Protein AF-A0A3N5DUE3-F1 (afdb_monomer)

Solvent-accessible surface area (backbone atoms only — not comparable to full-atom values): 6978 Å² total; per-residue (Å²): 133,87,74,95,60,56,72,67,57,49,49,55,54,52,50,53,54,47,49,72,77,53,72,57,60,100,86,51,79,59,93,73,44,73,70,58,54,53,49,50,52,51,32,42,78,70,57,53,31,42,81,47,55,20,80,81,81,61,50,80,41,84,41,58,48,85,56,76,86,59,90,47,72,46,64,84,83,56,55,58,101,80,61,75,77,82,76,71,89,76,82,87,80,94,86,82,79,93,82,91,89,84,132

Secondary structure (DSSP, 8-state):
------HHHHHHHHHHHHHHHSPPPTTPPPSS-HHHHHHHHHHHHTTSEEEEE-TTT--EEEEEGGGTTS----TTTS--TT---------------------

pLDDT: mean 76.57, std 19.99, range [33.69, 94.06]

InterPro domains:
  IPR007944 Flagellar transcriptional activator FlhC [PF05280] (3-86)

Radius of gyration: 19.61 Å; Cα contacts (8 Å, |Δi|>4): 59; chains: 1; bounding box: 41×41×53 Å

Nearest PDB structures (foldseek):
  2avu-assembly1_E  TM=8.827E-01  e=1.218E-05  Escherichia coli
  8j56-assembly1_F  TM=8.330E-01  e=8.454E-05  Cupriavidus necator
  8byq-assembly1_F  TM=3.002E-01  e=2.656E+00  Sus scrofa

Structure (mmCIF, N/CA/C/O backbone):
data_AF-A0A3N5DUE3-F1
#
_entry.id   AF-A0A3N5DUE3-F1
#
loop_
_atom_site.group_PDB
_atom_site.id
_atom_site.type_symbol
_atom_site.label_atom_id
_atom_site.label_alt_id
_atom_site.label_comp_id
_atom_site.label_asym_id
_atom_site.label_entity_id
_atom_site.label_seq_id
_atom_site.pdbx_PDB_ins_code
_atom_site.Cartn_x
_atom_site.Cartn_y
_atom_site.Cartn_z
_atom_site.occupancy
_atom_site.B_iso_or_equiv
_atom_site.auth_seq_id
_atom_site.auth_comp_id
_atom_site.auth_asym_id
_atom_site.auth_atom_id
_atom_site.pdbx_PDB_model_num
ATOM 1 N N . LYS A 1 1 ? -2.887 -20.158 8.662 1.00 39.19 1 LYS A N 1
ATOM 2 C CA . LYS A 1 1 ? -2.277 -20.070 10.013 1.00 39.19 1 LYS A CA 1
ATOM 3 C C . LYS A 1 1 ? -1.412 -18.821 10.041 1.00 39.19 1 LYS A C 1
ATOM 5 O O . LYS A 1 1 ? -0.401 -18.804 9.357 1.00 39.19 1 LYS A O 1
ATOM 10 N N . THR A 1 2 ? -1.833 -17.771 10.736 1.00 50.38 2 THR A N 1
ATOM 11 C CA . THR A 1 2 ? -0.990 -16.600 10.991 1.00 50.38 2 THR A CA 1
ATOM 12 C C . THR A 1 2 ? 0.006 -16.975 12.088 1.00 50.38 2 THR A C 1
ATOM 14 O O . THR A 1 2 ? -0.372 -17.229 13.227 1.00 50.38 2 THR A O 1
ATOM 17 N N . GLU A 1 3 ? 1.272 -17.142 11.710 1.00 66.31 3 GLU A N 1
ATOM 18 C CA . GLU A 1 3 ? 2.386 -17.314 12.647 1.00 66.31 3 GLU A CA 1
ATOM 19 C C . GLU A 1 3 ? 2.515 -16.030 13.486 1.00 66.31 3 GLU A C 1
ATOM 21 O O . GLU A 1 3 ? 2.437 -14.928 12.942 1.00 66.31 3 GLU A O 1
ATOM 26 N N . ASN A 1 4 ? 2.673 -16.155 14.807 1.00 68.75 4 ASN A N 1
ATOM 27 C CA . ASN A 1 4 ? 2.830 -15.015 15.714 1.00 68.75 4 ASN A CA 1
ATOM 28 C C . ASN A 1 4 ? 4.270 -14.471 15.614 1.00 68.75 4 ASN A C 1
ATOM 30 O O . ASN A 1 4 ? 5.099 -14.721 16.487 1.00 68.75 4 ASN A O 1
ATOM 34 N N . CYS A 1 5 ? 4.598 -13.816 14.498 1.00 73.56 5 CYS A N 1
ATOM 35 C CA . CYS A 1 5 ? 5.910 -13.207 14.262 1.00 73.56 5 CYS A CA 1
ATOM 36 C C . CYS A 1 5 ? 5.978 -11.792 14.841 1.00 73.56 5 CYS A C 1
ATOM 38 O O . CYS A 1 5 ? 4.969 -11.087 14.927 1.00 73.56 5 CYS A O 1
ATOM 40 N N . ARG A 1 6 ? 7.193 -11.312 15.134 1.00 87.88 6 ARG A N 1
ATOM 41 C CA . ARG A 1 6 ? 7.390 -9.887 15.436 1.00 87.88 6 ARG A CA 1
ATOM 42 C C . ARG A 1 6 ? 6.994 -9.040 14.210 1.00 87.88 6 ARG A C 1
ATOM 44 O O . ARG A 1 6 ? 7.235 -9.474 13.082 1.00 87.88 6 ARG A O 1
ATOM 51 N N . PRO A 1 7 ? 6.469 -7.808 14.379 1.00 85.56 7 PRO A N 1
ATOM 52 C CA . PRO A 1 7 ? 6.022 -6.973 13.254 1.00 85.56 7 PRO A CA 1
ATOM 53 C C . PRO A 1 7 ? 7.088 -6.762 12.166 1.00 85.56 7 PRO A C 1
ATOM 55 O O . PRO A 1 7 ? 6.789 -6.756 10.971 1.00 85.56 7 PRO A O 1
ATOM 58 N N . ILE A 1 8 ? 8.354 -6.641 12.576 1.00 90.19 8 ILE A N 1
ATOM 59 C CA . ILE A 1 8 ? 9.488 -6.505 11.657 1.00 90.19 8 ILE A CA 1
ATOM 60 C C . ILE A 1 8 ? 9.714 -7.774 10.825 1.00 90.19 8 ILE A C 1
ATOM 62 O O . ILE A 1 8 ? 9.917 -7.688 9.619 1.00 90.19 8 ILE A O 1
ATOM 66 N N . GLU A 1 9 ? 9.610 -8.955 11.436 1.00 91.75 9 GLU A N 1
ATOM 67 C CA . GLU A 1 9 ? 9.784 -10.241 10.755 1.00 91.75 9 GLU A CA 1
ATOM 68 C C . GLU A 1 9 ? 8.658 -10.478 9.752 1.00 91.75 9 GLU A C 1
ATOM 70 O O . GLU A 1 9 ? 8.919 -10.877 8.618 1.00 91.75 9 GLU A O 1
ATOM 75 N N . ALA A 1 10 ? 7.417 -10.170 10.141 1.00 91.56 10 ALA A N 1
ATOM 76 C CA . ALA A 1 10 ? 6.268 -10.226 9.244 1.00 91.56 10 ALA A CA 1
ATOM 77 C C . ALA A 1 10 ? 6.452 -9.289 8.039 1.00 91.56 10 ALA A C 1
ATOM 79 O O . ALA A 1 10 ? 6.204 -9.695 6.904 1.00 91.56 10 ALA A O 1
ATOM 80 N N . THR A 1 11 ? 6.967 -8.074 8.263 1.00 91.88 11 THR A N 1
ATOM 81 C CA . THR A 1 11 ? 7.226 -7.118 7.176 1.00 91.88 11 THR A CA 1
ATOM 82 C C . THR A 1 11 ? 8.315 -7.611 6.229 1.00 91.88 11 THR A C 1
ATOM 84 O O . THR A 1 11 ? 8.147 -7.550 5.014 1.00 91.88 11 THR A O 1
ATOM 87 N N . VAL A 1 12 ? 9.423 -8.135 6.761 1.00 93.56 12 VAL A N 1
ATOM 88 C CA . VAL A 1 12 ? 10.514 -8.676 5.937 1.00 93.56 12 VAL A CA 1
ATOM 89 C C . VAL A 1 12 ? 10.036 -9.882 5.125 1.00 93.56 12 VAL A C 1
ATOM 91 O O . VAL A 1 12 ? 10.342 -9.965 3.937 1.00 93.56 12 VAL A O 1
ATOM 94 N N . LYS A 1 13 ? 9.256 -10.793 5.726 1.00 93.56 13 LYS A N 1
ATOM 95 C CA . LYS A 1 13 ? 8.661 -11.937 5.015 1.00 93.56 13 LYS A CA 1
ATOM 96 C C . LYS A 1 13 ? 7.727 -11.470 3.891 1.00 93.56 13 LYS A C 1
ATOM 98 O O . LYS A 1 13 ? 7.871 -11.931 2.764 1.00 93.56 13 LYS A O 1
ATOM 103 N N . ALA A 1 14 ? 6.830 -10.522 4.166 1.00 92.94 14 ALA A N 1
ATOM 104 C CA . ALA A 1 14 ? 5.930 -9.964 3.156 1.00 92.94 14 ALA A CA 1
ATOM 105 C C . ALA A 1 14 ? 6.690 -9.266 2.015 1.00 92.94 14 ALA A C 1
ATOM 107 O O . ALA A 1 14 ? 6.339 -9.424 0.849 1.00 92.94 14 ALA A O 1
ATOM 108 N N . TYR A 1 15 ? 7.768 -8.542 2.330 1.00 93.81 15 TYR A N 1
ATOM 109 C CA . TYR A 1 15 ? 8.595 -7.884 1.320 1.00 93.81 15 TYR A CA 1
ATOM 110 C C . TYR A 1 15 ? 9.317 -8.881 0.402 1.00 93.81 15 TYR A C 1
ATOM 112 O O . TYR A 1 15 ? 9.440 -8.626 -0.791 1.00 93.81 15 TYR A O 1
ATOM 120 N N . ARG A 1 16 ? 9.753 -10.036 0.923 1.00 93.44 16 ARG A N 1
ATOM 121 C CA . ARG A 1 16 ? 10.322 -11.109 0.087 1.00 93.44 16 ARG A CA 1
ATOM 122 C C . ARG A 1 16 ? 9.299 -11.645 -0.915 1.00 93.44 16 ARG A C 1
ATOM 124 O O . ARG A 1 16 ? 9.614 -11.712 -2.096 1.00 93.44 16 ARG A O 1
ATOM 131 N N . LEU A 1 17 ? 8.069 -11.911 -0.467 1.00 94.00 17 LEU A N 1
ATOM 132 C CA . LEU A 1 17 ? 6.975 -12.333 -1.355 1.00 94.00 17 LEU A CA 1
ATOM 133 C C . LEU A 1 17 ? 6.674 -11.285 -2.438 1.00 94.00 17 LEU A C 1
ATOM 135 O O . LEU A 1 17 ? 6.402 -11.639 -3.581 1.00 94.00 17 LEU A O 1
ATOM 139 N N . TYR A 1 18 ? 6.760 -9.994 -2.103 1.00 92.94 18 TYR A N 1
ATOM 140 C CA . TYR A 1 18 ? 6.603 -8.917 -3.083 1.00 92.94 18 TYR A CA 1
ATOM 141 C C . TYR A 1 18 ? 7.674 -8.968 -4.186 1.00 92.94 18 TYR A C 1
ATOM 143 O O . TYR A 1 18 ? 7.339 -8.809 -5.357 1.00 92.94 18 TYR A O 1
ATOM 151 N N . LEU A 1 19 ? 8.940 -9.224 -3.839 1.00 91.25 19 LEU A N 1
ATOM 152 C CA . LEU A 1 19 ? 10.020 -9.338 -4.829 1.00 91.25 19 LEU A CA 1
ATOM 153 C C . LEU A 1 19 ? 9.844 -10.557 -5.747 1.00 91.25 19 LEU A C 1
ATOM 155 O O . LEU A 1 19 ? 10.184 -10.484 -6.922 1.00 91.25 19 LEU A O 1
ATOM 159 N N . GLU A 1 20 ? 9.291 -11.656 -5.230 1.00 92.12 20 GLU A N 1
ATOM 160 C CA . GLU A 1 20 ? 8.987 -12.857 -6.021 1.00 92.12 20 GLU A CA 1
ATOM 161 C C . GLU A 1 20 ? 7.831 -12.626 -7.007 1.00 92.12 20 GLU A C 1
ATOM 163 O O . GLU A 1 20 ? 7.868 -13.107 -8.136 1.00 92.12 20 GLU A O 1
ATOM 168 N N . GLN A 1 21 ? 6.802 -11.880 -6.594 1.00 88.94 21 GLN A N 1
ATOM 169 C CA . GLN A 1 21 ? 5.619 -11.594 -7.416 1.00 88.94 21 GLN A CA 1
ATOM 170 C C . GLN A 1 21 ? 5.836 -10.455 -8.419 1.00 88.94 21 GLN A C 1
ATOM 172 O O . GLN A 1 21 ? 5.123 -10.370 -9.418 1.00 88.94 21 GLN A O 1
ATOM 177 N N . CYS A 1 22 ? 6.794 -9.567 -8.149 1.00 85.19 22 CYS A N 1
ATOM 178 C CA . CYS A 1 22 ? 7.125 -8.422 -8.987 1.00 85.19 22 CYS A CA 1
ATOM 179 C C . CYS A 1 22 ? 8.617 -8.464 -9.352 1.00 85.19 22 CYS A C 1
ATOM 181 O O . CYS A 1 22 ? 9.404 -7.683 -8.806 1.00 85.19 22 CYS A O 1
ATOM 183 N N . PRO A 1 23 ? 9.021 -9.393 -10.242 1.00 79.38 23 PRO A N 1
ATOM 184 C CA . PRO A 1 23 ? 10.403 -9.491 -10.674 1.00 79.38 23 PRO A CA 1
ATOM 185 C C . PRO A 1 23 ? 10.788 -8.210 -11.415 1.00 79.38 23 PRO A C 1
ATOM 187 O O . PRO A 1 23 ? 10.159 -7.821 -12.398 1.00 79.38 23 PRO A O 1
ATOM 190 N N . THR A 1 24 ? 11.822 -7.542 -10.924 1.00 75.69 24 THR A N 1
ATOM 191 C CA . THR A 1 24 ? 12.457 -6.426 -11.620 1.00 75.69 24 THR A CA 1
ATOM 192 C C . THR A 1 24 ? 13.457 -6.959 -12.634 1.00 75.69 24 THR A C 1
ATOM 194 O O . THR A 1 24 ? 14.108 -7.976 -12.381 1.00 75.69 24 THR A O 1
ATOM 197 N N . GLY A 1 25 ? 13.616 -6.264 -13.764 1.00 76.12 25 GLY A N 1
ATOM 198 C CA . GLY A 1 25 ? 14.735 -6.512 -14.670 1.00 76.12 25 GLY A CA 1
ATOM 199 C C . GLY A 1 25 ? 16.072 -6.433 -13.926 1.00 76.12 25 GLY A C 1
ATOM 200 O O . GLY A 1 25 ? 16.169 -5.806 -12.869 1.00 76.12 25 GLY A O 1
ATOM 201 N N . SER A 1 26 ? 17.110 -7.075 -14.464 1.00 69.25 26 SER A N 1
ATOM 202 C CA . SER A 1 26 ? 18.413 -7.255 -13.802 1.00 69.25 26 SER A CA 1
ATOM 203 C C . SER A 1 26 ? 19.104 -5.962 -13.347 1.00 69.25 26 SER A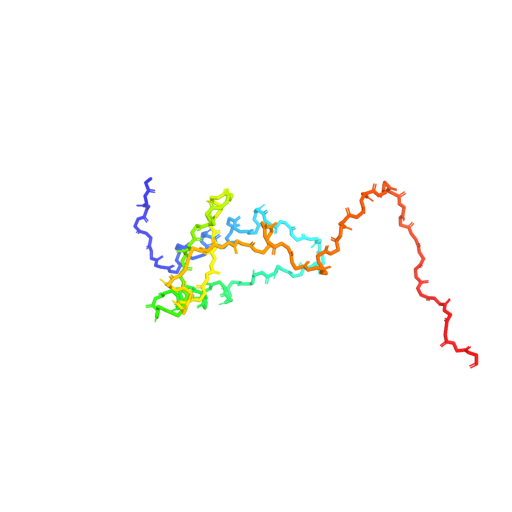 C 1
ATOM 205 O O . SER A 1 26 ? 19.984 -6.037 -12.495 1.00 69.25 26 SER A O 1
ATOM 207 N N . ASP A 1 27 ? 18.705 -4.802 -13.877 1.00 73.19 27 ASP A N 1
ATOM 208 C CA . ASP A 1 27 ? 19.283 -3.489 -13.555 1.00 73.19 27 ASP A CA 1
ATOM 209 C C . ASP A 1 27 ? 18.269 -2.505 -12.931 1.00 73.19 27 ASP A C 1
ATOM 211 O O . ASP A 1 27 ? 18.601 -1.371 -12.592 1.00 73.19 27 ASP A O 1
ATOM 215 N N . GLU A 1 28 ? 17.013 -2.922 -12.736 1.00 80.44 28 GLU A N 1
ATOM 216 C CA . GLU A 1 28 ? 15.956 -2.027 -12.265 1.00 80.44 28 GLU A CA 1
ATOM 217 C C . GLU A 1 28 ? 15.686 -2.169 -10.767 1.00 80.44 28 GLU A C 1
ATOM 219 O O . GLU A 1 28 ? 15.556 -3.256 -10.201 1.00 80.44 28 GLU A O 1
ATOM 224 N N . LYS A 1 29 ? 15.546 -1.024 -10.096 1.00 83.06 29 LYS A N 1
ATOM 225 C CA . LYS A 1 29 ? 15.169 -0.980 -8.684 1.00 83.06 29 LYS A CA 1
ATOM 226 C C . LYS A 1 29 ? 13.688 -1.355 -8.522 1.00 83.06 29 LYS A C 1
ATOM 228 O O . LYS A 1 29 ? 12.857 -0.848 -9.276 1.00 83.06 29 LYS A O 1
ATOM 233 N N . PRO A 1 30 ? 13.307 -2.126 -7.485 1.00 87.31 30 PRO A N 1
ATOM 234 C CA . PRO A 1 30 ? 11.904 -2.410 -7.215 1.00 87.31 30 PRO A CA 1
ATOM 235 C C . PRO A 1 30 ? 11.107 -1.133 -6.982 1.00 87.31 30 PRO A C 1
ATOM 237 O O . PRO A 1 30 ? 11.514 -0.245 -6.225 1.00 87.31 30 PRO A O 1
ATOM 240 N N . VAL A 1 31 ? 9.927 -1.086 -7.605 1.00 89.06 31 VAL A N 1
ATOM 241 C CA . VAL A 1 31 ? 8.966 0.020 -7.497 1.00 89.06 31 VAL A CA 1
ATOM 242 C C . VAL A 1 31 ? 8.675 0.346 -6.026 1.00 89.06 31 VAL A C 1
ATOM 244 O O . VAL A 1 31 ? 8.684 1.512 -5.609 1.00 89.06 31 VAL A O 1
ATOM 247 N N . LEU A 1 32 ? 8.483 -0.694 -5.213 1.00 91.25 32 LEU A N 1
ATOM 248 C CA . LEU A 1 32 ? 8.364 -0.604 -3.766 1.00 91.25 32 LEU A CA 1
ATOM 249 C C . LEU A 1 32 ? 9.652 -1.102 -3.099 1.00 91.25 32 LEU A C 1
ATOM 251 O O . LEU A 1 32 ? 9.969 -2.281 -3.156 1.00 91.25 32 LEU A O 1
ATOM 255 N N . GLY A 1 33 ? 10.383 -0.204 -2.435 1.00 93.00 33 GLY A N 1
ATOM 256 C CA . GLY A 1 33 ? 11.516 -0.572 -1.580 1.00 93.00 33 GLY A CA 1
ATOM 257 C C . GLY A 1 33 ? 11.084 -0.911 -0.148 1.00 93.00 33 GLY A C 1
ATOM 258 O O . GLY A 1 33 ? 10.051 -0.426 0.315 1.00 93.00 33 GLY A O 1
ATOM 259 N N . LEU A 1 34 ? 11.911 -1.660 0.589 1.00 92.50 34 LEU A N 1
ATOM 260 C CA . LEU A 1 3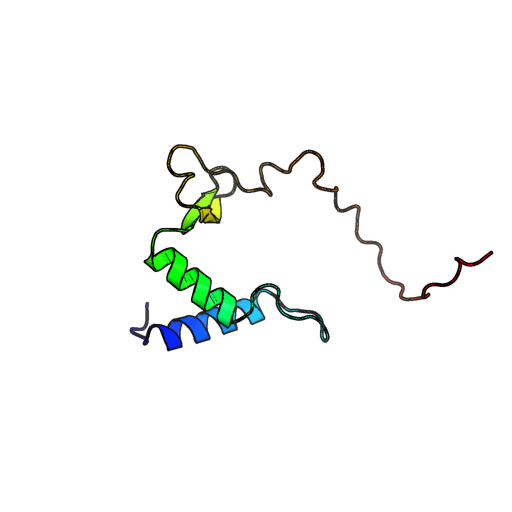4 ? 11.610 -2.111 1.959 1.00 92.50 34 LEU A CA 1
ATOM 261 C C . LEU A 1 34 ? 11.225 -0.963 2.908 1.00 92.50 34 LEU A C 1
ATOM 263 O O . LEU A 1 34 ? 10.214 -1.046 3.602 1.00 92.50 34 LEU A O 1
ATOM 267 N N . THR A 1 35 ? 11.984 0.137 2.905 1.00 92.62 35 THR A N 1
ATOM 268 C CA . THR A 1 35 ? 11.687 1.303 3.754 1.00 92.62 35 THR A CA 1
ATOM 269 C C . THR A 1 35 ? 10.333 1.917 3.409 1.00 92.62 35 THR A C 1
ATOM 271 O O . THR A 1 35 ? 9.574 2.263 4.309 1.00 92.62 35 THR A O 1
ATOM 274 N N . ARG A 1 36 ? 9.985 1.989 2.115 1.00 93.94 36 ARG A N 1
ATOM 275 C CA . ARG A 1 36 ? 8.670 2.482 1.677 1.00 93.94 36 ARG A CA 1
ATOM 276 C C . ARG A 1 36 ? 7.554 1.540 2.128 1.00 93.94 36 ARG A C 1
ATOM 278 O O . ARG A 1 36 ? 6.527 2.021 2.589 1.00 93.94 36 ARG A O 1
ATOM 285 N N . ALA A 1 37 ? 7.762 0.225 2.048 1.00 94.06 37 ALA A N 1
ATOM 286 C CA . ALA A 1 37 ? 6.797 -0.763 2.529 1.00 94.06 37 ALA A CA 1
ATOM 287 C C . ALA A 1 37 ? 6.545 -0.626 4.043 1.00 94.06 37 ALA A C 1
ATOM 289 O O . ALA A 1 37 ? 5.396 -0.615 4.481 1.00 94.06 37 ALA A O 1
ATOM 290 N N . TRP A 1 38 ? 7.601 -0.430 4.840 1.00 93.19 38 TRP A N 1
ATOM 291 C CA . TRP A 1 38 ? 7.466 -0.165 6.275 1.00 93.19 38 TRP A CA 1
ATOM 292 C C . TRP A 1 38 ? 6.722 1.149 6.558 1.00 93.19 38 TRP A C 1
ATOM 294 O O . TRP A 1 38 ? 5.856 1.195 7.430 1.00 93.19 38 TRP A O 1
ATOM 304 N N . THR A 1 39 ? 6.995 2.213 5.797 1.00 93.94 39 THR A N 1
ATOM 305 C CA . THR A 1 39 ? 6.243 3.473 5.905 1.00 93.94 39 THR A CA 1
ATOM 306 C C . THR A 1 39 ? 4.754 3.280 5.606 1.00 93.94 39 THR A C 1
ATOM 308 O O . THR A 1 39 ? 3.924 3.835 6.322 1.00 93.94 39 THR A O 1
ATOM 311 N N . LEU A 1 40 ? 4.391 2.463 4.609 1.00 92.94 40 LEU A N 1
ATOM 312 C CA . LEU A 1 40 ? 2.985 2.157 4.320 1.00 92.94 40 LEU A CA 1
ATOM 313 C C . LEU A 1 40 ? 2.291 1.484 5.510 1.00 92.94 40 LEU A C 1
ATOM 315 O O . LEU A 1 40 ? 1.177 1.869 5.849 1.00 92.94 40 LEU A O 1
ATOM 319 N N . LEU A 1 41 ? 2.952 0.545 6.194 1.00 92.00 41 LEU A N 1
ATOM 320 C CA . LEU A 1 41 ? 2.400 -0.067 7.409 1.00 92.00 41 LEU A CA 1
ATOM 321 C C . LEU A 1 41 ? 2.147 0.971 8.503 1.00 92.00 41 LEU A C 1
ATOM 323 O O . LEU A 1 41 ? 1.081 0.978 9.107 1.00 92.00 41 LEU A O 1
ATOM 327 N N . ARG A 1 42 ? 3.078 1.909 8.705 1.00 91.88 42 ARG A N 1
ATOM 328 C CA . ARG A 1 42 ? 2.877 3.023 9.644 1.00 91.88 42 ARG A CA 1
ATOM 329 C C . ARG A 1 42 ? 1.688 3.903 9.252 1.00 91.88 42 ARG A C 1
ATOM 331 O O . ARG A 1 42 ? 0.942 4.328 10.122 1.00 91.88 42 ARG A O 1
ATOM 338 N N . PHE A 1 43 ? 1.477 4.163 7.964 1.00 93.62 43 PHE A N 1
ATOM 339 C CA . PHE A 1 43 ? 0.315 4.930 7.503 1.00 93.62 43 PHE A CA 1
ATOM 340 C C . PHE A 1 43 ? -1.011 4.195 7.712 1.00 93.62 43 PHE A C 1
ATOM 342 O O . PHE A 1 43 ? -2.022 4.853 7.960 1.00 93.62 43 PHE A O 1
ATOM 349 N N . ILE A 1 44 ? -1.006 2.862 7.639 1.00 91.50 44 ILE A N 1
ATOM 350 C CA . ILE A 1 44 ? -2.156 2.031 8.013 1.00 91.50 44 ILE A CA 1
ATOM 351 C C . ILE A 1 44 ? -2.398 2.136 9.523 1.00 91.50 44 ILE A C 1
ATOM 353 O O . ILE A 1 44 ? -3.521 2.422 9.930 1.00 91.50 44 ILE A O 1
ATOM 357 N N . ASP A 1 45 ? -1.347 1.995 10.341 1.00 90.81 45 ASP A N 1
ATOM 358 C CA . ASP A 1 45 ? -1.423 2.115 11.806 1.00 90.81 45 ASP A CA 1
ATOM 359 C C . ASP A 1 45 ? -1.966 3.495 12.238 1.00 90.81 45 ASP A C 1
ATOM 361 O O . ASP A 1 45 ? -2.734 3.600 13.191 1.00 90.81 45 ASP A O 1
ATOM 365 N N . CYS A 1 46 ? -1.603 4.562 11.516 1.00 93.00 46 CYS A N 1
ATOM 366 C CA . CYS A 1 46 ? -2.090 5.924 11.755 1.00 93.00 46 CYS A CA 1
ATOM 367 C C . CYS A 1 46 ? -3.466 6.227 11.129 1.00 93.00 46 CYS A C 1
ATOM 369 O O . CYS A 1 46 ? -3.965 7.339 11.291 1.00 93.00 46 CYS A O 1
ATOM 371 N N . GLY A 1 47 ? -4.071 5.298 10.380 1.00 89.50 47 GLY A N 1
ATOM 372 C CA . GLY A 1 47 ? -5.367 5.504 9.722 1.00 89.50 47 GLY A CA 1
ATOM 373 C C . GLY A 1 47 ? -5.357 6.504 8.557 1.00 89.50 47 GLY A C 1
ATOM 374 O O . GLY A 1 47 ? -6.416 6.990 8.158 1.00 89.50 47 GLY A O 1
ATOM 375 N N . ILE A 1 48 ? -4.182 6.817 8.000 1.00 91.75 48 ILE A N 1
ATOM 376 C CA . ILE A 1 48 ? -4.016 7.730 6.853 1.00 91.75 48 ILE A CA 1
ATOM 377 C C . ILE A 1 48 ? -4.432 7.026 5.555 1.00 91.75 48 ILE A C 1
ATOM 379 O O . ILE A 1 48 ? -5.076 7.614 4.680 1.00 91.75 48 ILE A O 1
ATOM 383 N N . ILE A 1 49 ? -4.085 5.745 5.447 1.00 92.38 49 ILE A N 1
ATOM 384 C CA . ILE A 1 49 ? -4.449 4.874 4.331 1.00 92.38 49 ILE A CA 1
ATOM 385 C C . ILE A 1 49 ? -5.127 3.612 4.853 1.00 92.38 49 ILE A C 1
ATOM 387 O O . ILE A 1 49 ? -4.914 3.199 5.991 1.00 92.38 49 ILE A O 1
ATOM 391 N N . LYS A 1 50 ? -5.931 2.978 4.006 1.00 91.25 50 LYS A N 1
ATOM 392 C CA . LYS A 1 50 ? -6.625 1.728 4.312 1.00 91.25 50 LYS A CA 1
ATOM 393 C C . LYS A 1 50 ? -6.621 0.796 3.109 1.00 91.25 50 LYS A C 1
ATOM 395 O O . LYS A 1 50 ? -6.484 1.236 1.969 1.00 91.25 50 LYS A O 1
ATOM 400 N N . HIS A 1 51 ? -6.811 -0.489 3.374 1.00 90.88 51 HIS A N 1
ATOM 401 C CA . HIS A 1 51 ? -7.088 -1.473 2.336 1.00 90.88 51 HIS A CA 1
ATOM 402 C C . HIS A 1 51 ? -8.579 -1.426 1.974 1.00 90.88 51 HIS A C 1
ATOM 404 O O . HIS A 1 51 ? -9.435 -1.390 2.858 1.00 90.88 51 HIS A O 1
ATOM 410 N N . THR A 1 52 ? -8.916 -1.363 0.690 1.00 91.25 52 THR A N 1
ATOM 411 C CA . THR A 1 52 ? -10.305 -1.328 0.210 1.00 91.25 52 THR A CA 1
ATOM 412 C C . THR A 1 52 ? -10.425 -2.082 -1.106 1.00 91.25 52 THR A C 1
ATOM 414 O O . THR A 1 52 ? -9.553 -1.994 -1.970 1.00 91.25 52 THR A O 1
ATOM 417 N N . GLU A 1 53 ? -11.513 -2.830 -1.251 1.00 92.38 53 GLU A N 1
ATOM 418 C CA . GLU A 1 53 ? -11.797 -3.623 -2.444 1.00 92.38 53 GLU A CA 1
ATOM 419 C C . GLU A 1 53 ? -12.495 -2.777 -3.514 1.00 92.38 53 GLU A C 1
ATOM 421 O O . GLU A 1 53 ? -13.357 -1.943 -3.221 1.00 92.38 53 GLU A O 1
ATOM 426 N N . CYS A 1 54 ? -12.122 -2.989 -4.774 1.00 91.94 54 CYS A N 1
ATOM 427 C CA . CYS A 1 54 ? -12.796 -2.377 -5.912 1.00 91.94 54 CYS A CA 1
ATOM 428 C C . CYS A 1 54 ? -14.192 -2.9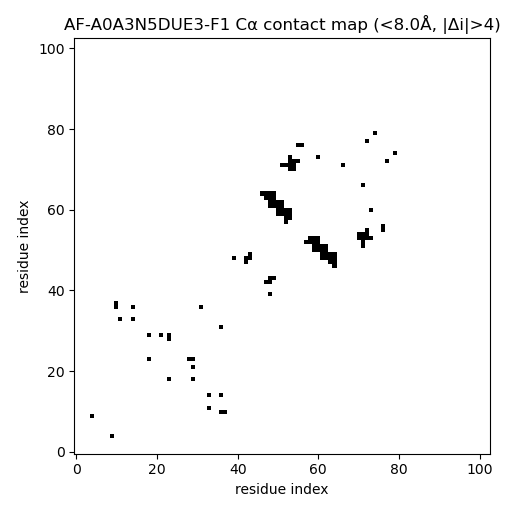86 -6.096 1.00 91.94 54 CYS A C 1
ATOM 430 O O . CYS A 1 54 ? -14.323 -4.202 -6.220 1.00 91.94 54 CYS A O 1
ATOM 432 N N . CYS A 1 55 ? -15.230 -2.155 -6.222 1.00 91.00 55 CYS A N 1
ATOM 433 C CA . CYS A 1 55 ? -16.605 -2.633 -6.417 1.00 91.00 55 CYS A CA 1
ATOM 434 C C . CYS A 1 55 ? -16.865 -3.307 -7.779 1.00 91.00 55 CYS A C 1
ATOM 436 O O . CYS A 1 55 ? -17.948 -3.851 -7.976 1.00 91.00 55 CYS A O 1
ATOM 438 N N . VAL A 1 56 ? -15.915 -3.242 -8.721 1.00 91.25 56 VAL A N 1
ATOM 439 C CA . VAL A 1 56 ? -16.050 -3.805 -10.077 1.00 91.25 56 VAL A CA 1
ATOM 440 C C . VAL A 1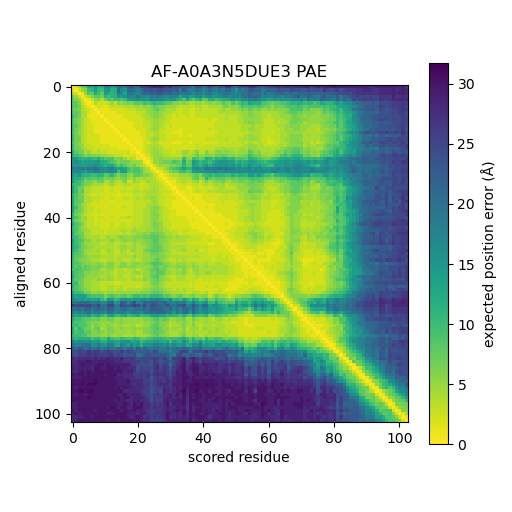 56 ? -15.280 -5.119 -10.214 1.00 91.25 56 VAL A C 1
ATOM 442 O O . VAL A 1 56 ? -15.866 -6.130 -10.580 1.00 91.25 56 VAL A O 1
ATOM 445 N N . CYS A 1 57 ? -13.975 -5.119 -9.915 1.00 94.00 57 CYS A N 1
ATOM 446 C CA . CYS A 1 57 ? -13.125 -6.305 -10.077 1.00 94.00 57 CYS A CA 1
ATOM 447 C C . CYS A 1 57 ? -12.868 -7.088 -8.782 1.00 94.00 57 CYS A C 1
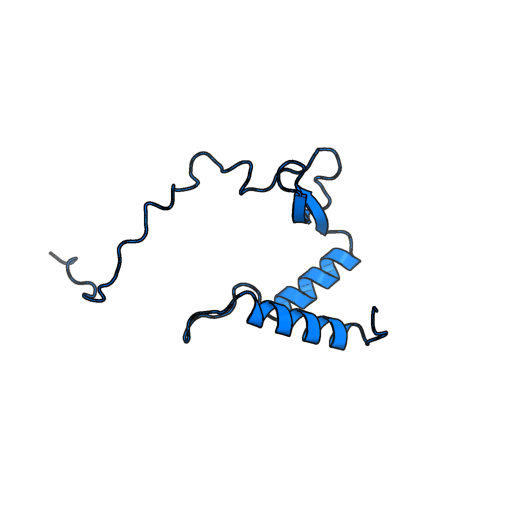ATOM 449 O O . CYS A 1 57 ? -12.274 -8.159 -8.844 1.00 94.00 57 CYS A O 1
ATOM 451 N N . GLY A 1 58 ? -13.242 -6.556 -7.613 1.00 92.19 58 GLY A N 1
ATOM 452 C CA . GLY A 1 58 ? -12.966 -7.180 -6.312 1.00 92.19 58 GLY A CA 1
ATOM 453 C C . GLY A 1 58 ? -11.495 -7.142 -5.874 1.00 92.19 58 GLY A C 1
ATOM 454 O O . GLY A 1 58 ? -1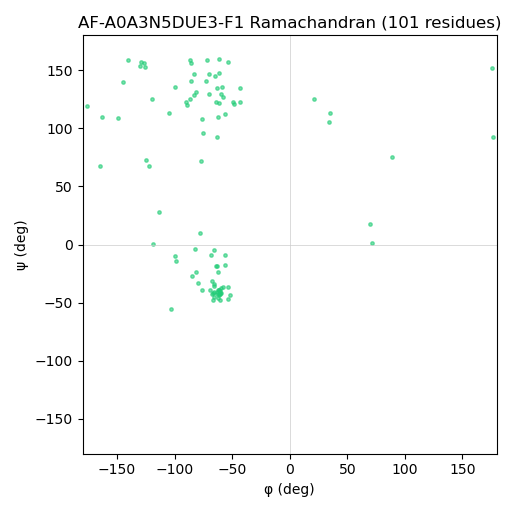1.165 -7.645 -4.808 1.00 92.19 58 GLY A O 1
ATOM 455 N N . GLY A 1 59 ? -10.594 -6.547 -6.663 1.00 93.25 59 GLY A N 1
ATOM 456 C CA . GLY A 1 59 ? -9.181 -6.425 -6.295 1.00 93.25 59 GLY A CA 1
ATOM 457 C C . GLY A 1 59 ? -8.977 -5.542 -5.060 1.00 93.25 59 GLY A C 1
ATOM 458 O O . GLY A 1 59 ? -9.689 -4.551 -4.882 1.00 93.25 59 GLY A O 1
ATOM 459 N N . GLY A 1 60 ? -7.991 -5.888 -4.230 1.00 92.25 60 GLY A N 1
ATOM 460 C CA . GLY A 1 60 ? -7.607 -5.132 -3.039 1.00 92.25 60 GLY A CA 1
ATOM 461 C C . GLY A 1 60 ? -6.604 -4.022 -3.350 1.00 92.25 60 GLY A C 1
ATOM 462 O O . GLY A 1 60 ? -5.551 -4.277 -3.932 1.00 92.25 60 GLY A O 1
ATOM 463 N N . PHE A 1 61 ? -6.923 -2.786 -2.961 1.00 92.12 61 PHE A N 1
ATOM 464 C CA . PHE A 1 61 ? -6.083 -1.613 -3.209 1.00 92.12 61 PHE A CA 1
ATOM 465 C C . PHE A 1 61 ? -5.868 -0.793 -1.936 1.00 92.12 61 PHE A C 1
ATOM 467 O O . PHE A 1 61 ? -6.692 -0.782 -1.020 1.00 92.12 61 PHE A O 1
ATOM 474 N N . VAL A 1 62 ? -4.748 -0.071 -1.895 1.00 91.62 62 VAL A N 1
ATOM 475 C CA . VAL A 1 62 ? -4.432 0.888 -0.834 1.00 91.62 62 VAL A CA 1
ATOM 476 C C . VAL A 1 62 ? -4.992 2.254 -1.222 1.00 91.62 62 VAL A C 1
ATOM 478 O O . VAL A 1 62 ? -4.614 2.810 -2.252 1.00 91.62 62 VAL A O 1
ATOM 481 N N . VAL A 1 63 ? 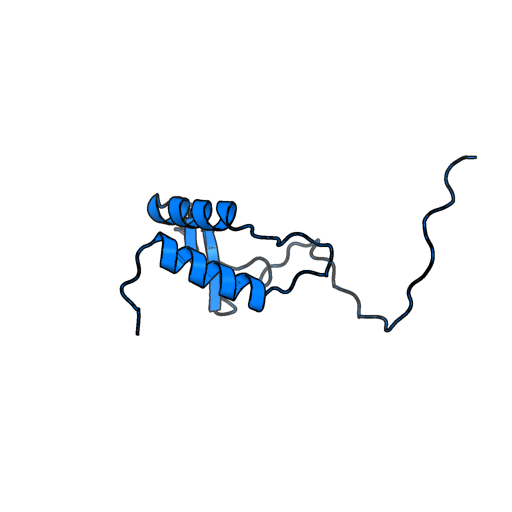-5.886 2.797 -0.396 1.00 90.69 63 VAL A N 1
ATOM 482 C CA . VAL A 1 63 ? -6.582 4.070 -0.639 1.00 90.69 63 VAL A CA 1
ATOM 483 C C . VAL A 1 63 ? -6.398 5.020 0.537 1.00 90.69 63 VAL A C 1
ATOM 485 O O . VAL A 1 63 ? -6.233 4.578 1.675 1.00 90.69 63 VAL A O 1
ATOM 488 N N . THR A 1 64 ? -6.450 6.329 0.293 1.00 89.31 64 THR A N 1
ATOM 489 C CA . THR A 1 64 ? -6.456 7.315 1.382 1.00 89.31 64 THR A CA 1
ATOM 490 C C . THR A 1 64 ? -7.790 7.271 2.133 1.00 89.31 64 THR A C 1
ATOM 492 O O . THR A 1 64 ? -8.849 6.991 1.562 1.00 89.31 64 THR A O 1
ATOM 495 N N . SER A 1 65 ? -7.751 7.528 3.441 1.00 81.75 65 SER A N 1
ATOM 496 C CA . SER A 1 65 ? -8.917 7.410 4.332 1.00 81.75 65 SER A CA 1
ATOM 497 C C . SER A 1 65 ? -10.074 8.363 3.970 1.00 81.75 65 SER A C 1
ATOM 499 O O . SER A 1 65 ? -11.247 8.068 4.226 1.00 81.75 65 SER A O 1
ATOM 501 N N . GLU A 1 66 ? -9.769 9.465 3.276 1.00 71.06 66 GLU A N 1
ATOM 502 C CA . GLU A 1 66 ? -10.741 10.476 2.833 1.00 71.06 66 GLU A CA 1
ATOM 503 C C . GLU A 1 66 ? -11.779 9.954 1.821 1.00 71.06 66 GLU A C 1
ATOM 505 O O . GLU A 1 66 ? -12.865 10.518 1.707 1.00 71.06 66 GLU A O 1
ATOM 510 N N . TYR A 1 67 ? -11.528 8.819 1.156 1.00 62.03 67 TYR A N 1
ATOM 511 C CA . TYR A 1 67 ? -12.486 8.191 0.230 1.00 62.03 67 TYR A CA 1
ATOM 512 C C . TYR A 1 67 ? -13.618 7.404 0.919 1.00 62.03 67 TYR A C 1
ATOM 514 O O . TYR A 1 67 ? -14.386 6.701 0.266 1.00 62.03 67 TYR A O 1
ATOM 522 N N . SER A 1 68 ? -13.770 7.508 2.241 1.00 55.19 68 SER A N 1
ATOM 523 C CA . SER A 1 68 ? -14.699 6.699 3.050 1.00 55.19 68 SER A CA 1
ATOM 524 C C . SER A 1 68 ? -16.200 6.905 2.797 1.00 55.19 68 SER A C 1
ATOM 526 O O . SER A 1 68 ? -16.991 6.149 3.356 1.00 55.19 68 SER A O 1
ATOM 528 N N . LYS A 1 69 ? -16.616 7.857 1.950 1.00 59.94 69 LYS A N 1
ATOM 529 C CA . LYS A 1 69 ? -18.045 8.123 1.687 1.00 59.94 69 LYS A CA 1
ATOM 530 C C . LYS A 1 69 ? -18.604 7.486 0.409 1.00 59.94 69 LYS A C 1
ATOM 532 O O . LYS A 1 69 ? -19.820 7.424 0.278 1.00 59.94 69 LYS A O 1
ATOM 537 N N . ASN A 1 70 ? -17.766 6.992 -0.508 1.00 69.62 70 ASN A N 1
ATOM 538 C CA . ASN A 1 70 ? -18.211 6.481 -1.813 1.00 69.62 70 ASN A CA 1
ATOM 539 C C . ASN A 1 70 ? -17.661 5.079 -2.117 1.00 69.62 70 ASN A C 1
ATOM 541 O O . ASN A 1 70 ? -16.629 4.671 -1.585 1.00 69.62 70 ASN A O 1
ATOM 545 N N . LYS A 1 71 ? -18.351 4.347 -3.003 1.00 82.75 71 LYS A N 1
ATOM 546 C CA . LYS A 1 71 ? -17.875 3.073 -3.567 1.00 82.75 71 LYS A CA 1
ATOM 547 C C . LYS A 1 71 ? -16.534 3.299 -4.273 1.00 82.75 71 LYS A C 1
ATOM 549 O O . LYS A 1 71 ? -16.429 4.193 -5.109 1.00 82.75 71 LYS A O 1
ATOM 554 N N . PHE A 1 72 ? -15.518 2.512 -3.929 1.00 88.56 72 PHE A N 1
ATOM 555 C CA . PHE A 1 72 ? -14.189 2.636 -4.523 1.00 88.56 72 PHE A CA 1
ATOM 556 C C . PHE A 1 72 ? -14.119 1.896 -5.868 1.00 88.56 72 PHE A C 1
ATOM 558 O O . PHE A 1 72 ? -14.439 0.708 -5.953 1.00 88.56 72 PHE A O 1
ATOM 565 N N . THR A 1 73 ? -13.653 2.595 -6.906 1.00 89.94 73 THR A N 1
ATOM 566 C CA . THR A 1 73 ? -13.364 2.034 -8.234 1.00 89.94 73 THR A CA 1
ATOM 567 C C . THR A 1 73 ? -11.886 2.251 -8.538 1.00 89.94 73 THR A C 1
ATOM 569 O O . THR A 1 73 ? -11.405 3.382 -8.476 1.00 89.94 73 THR A O 1
ATOM 572 N N . CYS A 1 74 ? -11.149 1.184 -8.854 1.00 90.69 74 CYS A N 1
ATOM 573 C CA . CYS A 1 74 ? -9.721 1.290 -9.146 1.00 90.69 74 CYS A CA 1
ATOM 574 C C . CYS A 1 74 ? -9.456 1.972 -10.500 1.00 90.69 74 CYS A C 1
ATOM 576 O O . CYS A 1 74 ? -10.302 1.973 -11.398 1.00 90.69 74 CYS A O 1
ATOM 578 N N . SER A 1 75 ? -8.245 2.503 -10.672 1.00 87.25 75 SER A N 1
ATOM 579 C CA . SER A 1 75 ? -7.811 3.175 -11.907 1.00 87.25 75 SER A CA 1
ATOM 580 C C . SER A 1 75 ? -7.786 2.262 -13.136 1.00 87.25 75 SER A C 1
ATOM 582 O O . SER A 1 75 ? -7.807 2.759 -14.255 1.00 87.25 75 SER A O 1
ATOM 584 N N . LEU A 1 76 ? -7.766 0.939 -12.946 1.00 88.12 76 LEU A N 1
ATOM 585 C CA . LEU A 1 76 ? -7.840 -0.038 -14.035 1.00 88.12 76 LEU A CA 1
ATOM 586 C C . LEU A 1 76 ? -9.279 -0.245 -14.531 1.00 88.12 76 LEU A C 1
ATOM 588 O O . LEU A 1 76 ? -9.487 -0.478 -15.716 1.00 88.12 76 LEU A O 1
ATOM 592 N N . CYS A 1 77 ? -10.273 -0.148 -13.641 1.00 88.44 77 CYS A N 1
ATOM 593 C CA . CYS A 1 77 ? -11.692 -0.263 -13.997 1.00 88.44 77 CYS A CA 1
ATOM 594 C C . CYS A 1 77 ? -12.287 1.063 -14.485 1.00 88.44 77 CYS A C 1
ATOM 596 O O . CYS A 1 77 ? -13.240 1.053 -15.257 1.00 88.44 77 CYS A O 1
ATOM 598 N N . SER A 1 78 ? -11.735 2.195 -14.042 1.00 85.19 78 SER A N 1
ATOM 599 C CA . SER A 1 78 ? -12.077 3.531 -14.538 1.00 85.19 78 SER A CA 1
ATOM 600 C C . SER A 1 78 ? -10.822 4.232 -15.069 1.00 85.19 78 SER A C 1
ATOM 602 O O . SER A 1 78 ? -10.352 5.195 -14.451 1.00 85.19 78 SER A O 1
ATOM 604 N N . PRO A 1 79 ? 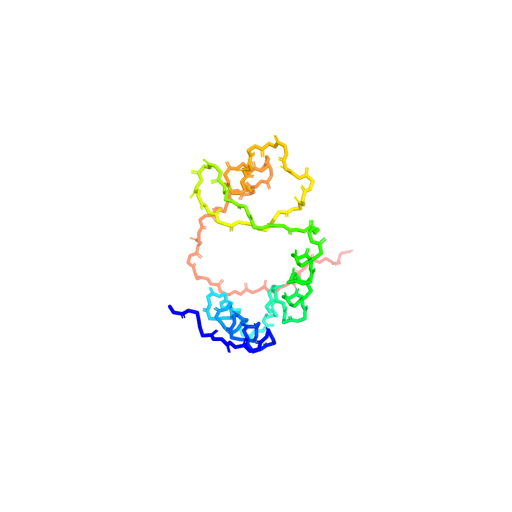-10.248 3.745 -16.184 1.00 79.81 79 PRO A N 1
ATOM 605 C CA . PRO A 1 79 ? -9.076 4.362 -16.783 1.00 79.81 79 PRO A CA 1
ATOM 606 C C . PRO A 1 79 ? -9.392 5.813 -17.176 1.00 79.81 79 PRO A C 1
ATOM 608 O O . PRO A 1 79 ? -10.408 6.058 -17.831 1.00 79.81 79 PRO A O 1
ATOM 611 N N . PRO A 1 80 ? -8.560 6.799 -16.793 1.00 74.19 80 PRO A N 1
ATOM 612 C CA . PRO A 1 80 ? -8.738 8.166 -17.268 1.00 74.19 80 PRO A CA 1
ATOM 613 C C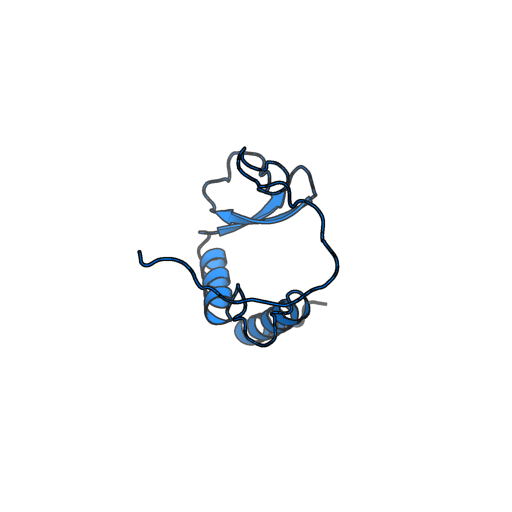 . PRO A 1 80 ? -8.603 8.202 -18.795 1.00 74.19 80 PRO A C 1
ATOM 615 O O . PRO A 1 80 ? -7.952 7.342 -19.381 1.00 74.19 80 PRO A O 1
ATOM 618 N N . SER A 1 81 ? -9.133 9.234 -19.455 1.00 65.88 81 SER A N 1
ATOM 619 C CA . SER A 1 81 ? -9.125 9.372 -20.925 1.00 65.88 81 SER A CA 1
ATOM 620 C C . SER A 1 81 ? -7.727 9.321 -21.578 1.00 65.88 81 SER A C 1
ATOM 622 O O . SER A 1 81 ? -7.624 9.268 -22.798 1.00 65.88 81 SER A O 1
ATOM 624 N N . ARG A 1 82 ? -6.651 9.348 -20.775 1.00 58.50 82 ARG A N 1
ATOM 625 C CA . ARG A 1 82 ? -5.247 9.147 -21.176 1.00 58.50 82 ARG A CA 1
ATOM 626 C C . ARG A 1 82 ? -4.615 7.872 -20.596 1.00 58.50 82 ARG A C 1
ATOM 628 O O . ARG A 1 82 ? -3.408 7.829 -20.387 1.00 58.50 82 ARG A O 1
ATOM 635 N N . ALA A 1 83 ? -5.391 6.832 -20.315 1.00 57.53 83 ALA A N 1
ATOM 636 C CA . ALA A 1 83 ? -4.837 5.492 -20.195 1.00 57.53 83 ALA A CA 1
ATOM 637 C C . ALA A 1 83 ? -4.551 5.006 -21.617 1.00 57.53 83 ALA A C 1
ATOM 639 O O . ALA A 1 83 ? -5.449 4.590 -22.346 1.00 57.53 83 ALA A O 1
ATOM 640 N N . ILE A 1 84 ? -3.301 5.176 -22.038 1.00 52.09 84 ILE A N 1
ATOM 641 C CA . ILE A 1 84 ? -2.796 4.677 -23.312 1.00 52.09 84 ILE A CA 1
ATOM 642 C C . ILE A 1 84 ? -3.205 3.205 -23.436 1.00 52.09 84 ILE A C 1
ATOM 644 O O . ILE A 1 84 ? -2.894 2.387 -22.570 1.00 52.09 84 ILE A O 1
ATOM 648 N N . LYS A 1 85 ? -3.930 2.880 -24.511 1.00 49.50 85 LYS A N 1
ATOM 649 C CA . LYS A 1 85 ? -4.103 1.508 -24.981 1.00 49.50 85 LYS A CA 1
ATOM 650 C C . LYS A 1 85 ? -2.691 0.971 -25.195 1.00 49.50 85 LYS A C 1
ATOM 652 O O . LYS A 1 85 ? -1.988 1.493 -26.054 1.00 49.50 85 LYS A O 1
ATOM 657 N N . MET A 1 86 ? -2.257 -0.001 -24.394 1.00 50.91 86 MET A N 1
ATOM 658 C CA . MET A 1 86 ? -1.034 -0.745 -24.684 1.00 50.91 86 MET A CA 1
ATOM 659 C C . MET A 1 86 ? -1.294 -1.466 -26.007 1.00 50.91 86 MET A C 1
ATOM 661 O O . MET A 1 86 ? -1.951 -2.507 -26.045 1.00 50.91 86 MET A O 1
ATOM 665 N N . CYS A 1 87 ? -0.910 -0.820 -27.105 1.00 43.81 87 CYS A N 1
ATOM 666 C CA . CYS A 1 87 ? -0.850 -1.443 -28.408 1.00 43.81 87 CYS A CA 1
ATOM 667 C C . CYS A 1 87 ? 0.182 -2.564 -28.290 1.00 43.81 87 CYS A C 1
ATOM 669 O O . CYS A 1 87 ? 1.350 -2.297 -28.036 1.00 43.81 87 CYS A O 1
ATOM 671 N N . GLU A 1 88 ? -0.342 -3.786 -28.330 1.00 41.38 88 GLU A N 1
ATOM 672 C CA . GLU A 1 88 ? 0.208 -4.987 -28.960 1.00 41.38 88 GLU A CA 1
ATOM 673 C C . GLU A 1 88 ? 1.734 -5.132 -28.914 1.00 41.38 88 GLU A C 1
ATOM 675 O O . GLU A 1 88 ? 2.456 -4.395 -29.576 1.00 41.38 88 GLU A O 1
ATOM 680 N N . LEU A 1 89 ? 2.197 -6.141 -28.166 1.00 47.62 89 LEU A N 1
ATOM 681 C CA . LEU A 1 89 ? 3.569 -6.646 -28.214 1.00 47.62 89 LEU A CA 1
ATOM 682 C C . LEU A 1 89 ? 4.000 -6.877 -29.672 1.00 47.62 89 LEU A C 1
ATOM 684 O O . LEU A 1 89 ? 3.398 -7.721 -30.338 1.00 47.62 89 LEU A O 1
ATOM 688 N N . PRO A 1 90 ? 5.067 -6.224 -30.152 1.00 42.59 90 PRO A N 1
ATOM 689 C CA . PRO A 1 90 ? 5.861 -6.750 -31.241 1.00 42.59 90 PRO A CA 1
ATOM 690 C C . PRO A 1 90 ? 6.968 -7.618 -30.637 1.00 42.59 90 PRO A C 1
ATOM 692 O O . PRO A 1 90 ? 7.759 -7.164 -29.805 1.00 42.59 90 PRO A O 1
ATOM 695 N N . ASP A 1 91 ? 7.001 -8.879 -31.056 1.00 40.41 91 ASP A N 1
ATOM 696 C CA . ASP A 1 91 ? 8.156 -9.759 -30.942 1.00 40.41 91 ASP A CA 1
ATOM 697 C C . ASP A 1 91 ? 9.466 -9.040 -31.327 1.00 40.41 91 ASP A C 1
ATOM 699 O O . ASP A 1 91 ? 9.541 -8.351 -32.340 1.00 40.41 91 ASP A O 1
ATOM 703 N N . ALA A 1 92 ? 10.489 -9.245 -30.496 1.00 44.91 92 ALA A N 1
ATOM 704 C CA . ALA A 1 92 ? 11.919 -9.244 -30.810 1.00 44.91 92 ALA A CA 1
ATOM 705 C C . ALA A 1 92 ? 12.459 -8.288 -31.904 1.00 44.91 92 ALA A C 1
ATOM 707 O O . ALA A 1 92 ? 12.457 -8.628 -33.080 1.00 44.91 92 ALA A O 1
ATOM 708 N N . SER A 1 93 ? 13.138 -7.211 -31.486 1.00 39.06 93 SER A N 1
ATOM 709 C CA . SER A 1 93 ? 14.545 -6.950 -31.861 1.00 39.06 93 SER A CA 1
ATOM 710 C C . SER A 1 93 ? 15.088 -5.701 -31.157 1.00 39.06 93 SER A C 1
ATOM 712 O O . SER A 1 93 ? 14.587 -4.593 -31.328 1.00 39.06 93 SER A O 1
ATOM 714 N N . PHE A 1 94 ? 16.133 -5.929 -30.371 1.00 44.47 94 PHE A N 1
ATOM 715 C CA . PHE A 1 94 ? 17.133 -4.977 -29.902 1.00 44.47 94 PHE A CA 1
ATOM 716 C C . PHE A 1 94 ? 17.873 -4.380 -31.115 1.00 44.47 94 PHE A C 1
ATOM 718 O O . PHE A 1 94 ? 18.388 -5.167 -31.899 1.00 44.47 94 PHE A O 1
ATOM 725 N N . ASP A 1 95 ? 17.857 -3.052 -31.306 1.00 37.88 95 ASP A N 1
ATOM 726 C CA . ASP A 1 95 ? 19.045 -2.219 -31.598 1.00 37.88 95 ASP A CA 1
ATOM 727 C C . ASP A 1 95 ? 18.721 -0.731 -31.888 1.00 37.88 95 ASP A C 1
ATOM 729 O O . ASP A 1 95 ? 17.669 -0.379 -32.420 1.00 37.88 95 ASP A O 1
ATOM 733 N N . ASP A 1 96 ? 19.718 0.096 -31.558 1.00 33.78 96 ASP A N 1
ATOM 734 C CA . ASP A 1 96 ? 20.011 1.477 -31.985 1.00 33.78 96 ASP A CA 1
ATOM 735 C C . ASP A 1 96 ? 19.437 2.702 -31.235 1.00 33.78 96 ASP A C 1
ATOM 737 O O . ASP A 1 96 ? 18.518 3.415 -31.636 1.00 33.78 96 ASP A O 1
ATOM 741 N N . PHE A 1 97 ? 20.065 2.927 -30.077 1.00 36.19 97 PHE A N 1
ATOM 742 C CA . PHE A 1 97 ? 20.844 4.116 -29.697 1.00 36.19 97 PHE A CA 1
ATOM 743 C C . PHE A 1 97 ? 20.617 5.445 -30.454 1.00 36.19 97 PHE A C 1
ATOM 745 O O . PHE A 1 97 ? 20.821 5.594 -31.653 1.00 36.19 97 PHE A O 1
ATOM 752 N N . ALA A 1 98 ? 20.318 6.470 -29.657 1.00 47.16 98 ALA A N 1
ATOM 753 C CA . ALA A 1 98 ? 20.249 7.879 -30.008 1.00 47.16 98 ALA A CA 1
ATOM 754 C C . ALA A 1 98 ? 21.397 8.383 -30.906 1.00 47.16 98 ALA A C 1
ATOM 756 O O . ALA A 1 98 ? 22.554 8.399 -30.492 1.00 47.16 98 ALA A O 1
ATOM 757 N N . ASN A 1 99 ? 21.043 8.945 -32.064 1.00 39.03 99 ASN A N 1
ATOM 758 C CA . ASN A 1 99 ? 21.750 10.076 -32.666 1.00 39.03 99 ASN A CA 1
ATOM 759 C C . ASN A 1 99 ? 20.877 10.748 -33.733 1.00 39.03 99 ASN A C 1
ATOM 761 O O . ASN A 1 99 ? 20.661 10.171 -34.791 1.00 39.03 99 ASN A O 1
ATOM 765 N N . THR A 1 100 ? 20.391 11.966 -33.461 1.00 38.16 100 THR A N 1
ATOM 766 C CA . THR A 1 100 ? 20.274 13.102 -34.411 1.00 38.16 100 THR A CA 1
ATOM 767 C C . THR A 1 100 ? 19.585 14.265 -33.693 1.00 38.16 100 THR A C 1
ATOM 769 O O . THR A 1 100 ? 18.360 14.345 -33.671 1.00 38.16 100 THR A O 1
ATOM 772 N N . ALA A 1 101 ? 20.369 15.165 -33.092 1.00 43.53 101 ALA A N 1
ATOM 773 C CA . ALA A 1 101 ? 19.919 16.517 -32.747 1.00 43.53 101 ALA A CA 1
ATOM 774 C C . ALA A 1 101 ? 21.109 17.441 -32.428 1.00 43.53 101 ALA A C 1
ATOM 776 O O . ALA A 1 101 ? 21.258 17.856 -31.287 1.00 43.53 101 ALA A O 1
ATOM 777 N N . VAL A 1 102 ? 21.942 17.764 -33.423 1.00 42.88 102 VAL A N 1
ATOM 778 C CA . VAL A 1 102 ? 22.518 19.116 -33.578 1.00 42.88 102 VAL A CA 1
ATOM 779 C C . VAL A 1 102 ? 22.718 19.344 -35.077 1.00 42.88 102 VAL A C 1
ATOM 781 O O . VAL A 1 102 ? 23.567 18.706 -35.697 1.00 42.88 102 VAL A O 1
ATOM 784 N N . GLY A 1 103 ? 21.888 20.215 -35.643 1.00 33.69 103 GLY A N 1
ATOM 785 C CA . GLY A 1 103 ? 22.195 20.985 -36.846 1.00 33.69 103 GLY A CA 1
ATOM 786 C C . GLY A 1 103 ? 22.460 22.425 -36.439 1.00 33.69 103 GLY A C 1
ATOM 787 O O . GLY A 1 103 ? 21.920 22.823 -35.379 1.00 33.69 103 GLY A O 1
#

Mean predicted aligned error: 12.66 Å

Foldseek 3Di:
DDDPDDPLVVLVVVVVVVCVVDPDPPPDDDPDDSVNSVVVVVCVVVQQWDWDAQPPPRDIDIGGNVCVPDHDHDCVRVPPPPPDDPPDDDDDDDDDDDDDDDD

Sequence (103 aa):
KTENCRPIEATVKAYRLYLEQCPTGSDEKPVLGLTRAWTLLRFIDCGIIKHTECCVCGGGFVVTSEYSKNKFTCSLCSPPSRAIKMCELPDASFDDFANTAVG

Organism: NCBI:txid82993